Protein AF-I3S7K5-F1 (afdb_monomer)

Nearest PDB structures (foldseek):
  6paf-assembly1_A  TM=7.844E-01  e=4.849E-03  Homo sapiens
  5f6k-assembly2_E  TM=5.805E-01  e=3.259E+00  Homo sapiens
  7y5e-assembly1_EB  TM=1.625E-01  e=8.740E+00  Porphyridium purpureum

Radius of gyration: 19.72 Å; Cα contacts (8 Å, |Δi|>4): 102; chains: 1; bounding box: 36×33×60 Å

pLDDT: mean 75.26, std 18.55, range [39.19, 96.69]

Organism: Lotus japonicus (NCBI:txid34305)

Structure (mmCIF, N/CA/C/O backbone):
data_AF-I3S7K5-F1
#
_entry.id   AF-I3S7K5-F1
#
loop_
_atom_site.group_PDB
_atom_site.id
_atom_site.type_symbol
_atom_site.label_atom_id
_atom_site.label_alt_id
_atom_site.label_comp_id
_atom_site.label_asym_id
_atom_site.label_entity_id
_atom_site.label_seq_id
_atom_site.pdbx_PDB_ins_code
_atom_site.Cartn_x
_atom_site.Cartn_y
_atom_site.Cartn_z
_atom_site.occupancy
_atom_site.B_iso_or_equiv
_atom_site.auth_seq_id
_atom_site.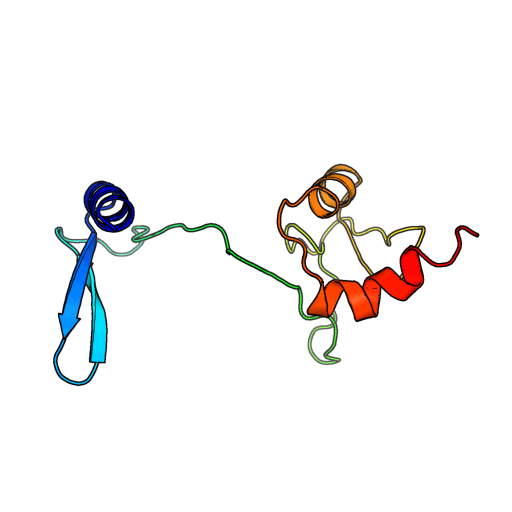auth_comp_id
_atom_site.auth_asym_id
_atom_site.auth_atom_id
_atom_site.pdbx_PDB_model_num
ATOM 1 N N . MET A 1 1 ? 20.079 -7.487 -6.320 1.00 55.12 1 MET A N 1
ATOM 2 C CA . MET A 1 1 ? 19.436 -6.536 -7.270 1.00 55.12 1 MET A CA 1
ATOM 3 C C . MET A 1 1 ? 18.735 -7.284 -8.395 1.00 55.12 1 MET A C 1
ATOM 5 O O . MET A 1 1 ? 17.751 -6.757 -8.907 1.00 55.12 1 MET A O 1
ATOM 9 N N . GLU A 1 2 ? 19.150 -8.522 -8.691 1.00 63.91 2 GLU A N 1
ATOM 10 C CA . GLU A 1 2 ? 18.360 -9.506 -9.443 1.00 63.91 2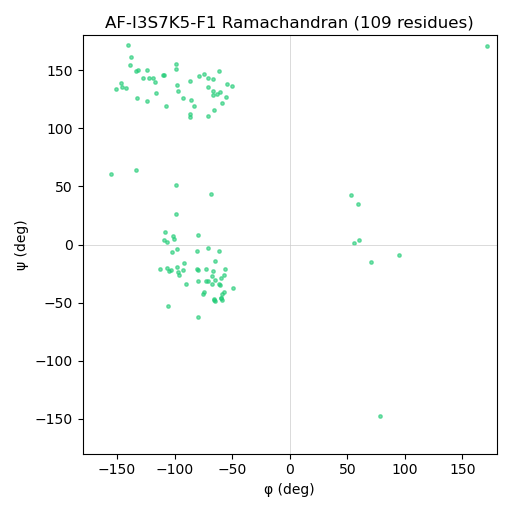 GLU A CA 1
ATOM 11 C C . GLU A 1 2 ? 16.925 -9.660 -8.914 1.00 63.91 2 GLU A C 1
ATOM 13 O O . GLU A 1 2 ? 15.992 -9.733 -9.707 1.00 63.91 2 GLU A O 1
ATOM 18 N N . ASP A 1 3 ? 16.727 -9.604 -7.593 1.00 76.94 3 ASP A N 1
ATOM 19 C CA . ASP A 1 3 ? 15.413 -9.830 -6.968 1.00 76.94 3 ASP A CA 1
ATOM 20 C C . ASP A 1 3 ? 14.343 -8.823 -7.422 1.00 76.94 3 ASP A C 1
ATOM 22 O O . ASP A 1 3 ? 13.174 -9.168 -7.572 1.00 76.94 3 ASP A O 1
ATOM 26 N N . LEU A 1 4 ? 14.740 -7.568 -7.675 1.00 77.56 4 LEU A N 1
ATOM 27 C CA . LEU A 1 4 ? 13.825 -6.525 -8.144 1.00 77.56 4 LEU A CA 1
ATOM 28 C C . LEU A 1 4 ? 13.453 -6.728 -9.612 1.00 77.56 4 LEU A C 1
ATOM 30 O O . LEU A 1 4 ? 12.303 -6.517 -9.981 1.00 77.56 4 LEU A O 1
ATOM 34 N N . HIS A 1 5 ? 14.423 -7.109 -10.444 1.00 81.19 5 HIS A N 1
ATOM 35 C CA . HIS A 1 5 ? 14.176 -7.358 -11.860 1.00 81.19 5 HIS A CA 1
ATOM 36 C C . HIS A 1 5 ? 13.258 -8.571 -12.030 1.00 81.19 5 HIS A C 1
ATOM 38 O O . HIS A 1 5 ? 12.232 -8.452 -12.692 1.00 81.19 5 HIS A O 1
ATOM 44 N N . SER A 1 6 ? 13.540 -9.669 -11.322 1.00 81.50 6 SER A N 1
ATOM 45 C CA . SER A 1 6 ? 12.702 -10.872 -11.342 1.00 81.50 6 SER A CA 1
ATOM 46 C C . SER A 1 6 ? 11.272 -10.591 -10.862 1.00 81.50 6 SER A C 1
ATOM 48 O O . SER A 1 6 ? 10.316 -10.965 -11.533 1.00 81.50 6 SER A O 1
ATOM 50 N N . ALA A 1 7 ? 11.098 -9.860 -9.754 1.00 82.62 7 ALA A N 1
ATOM 51 C CA . ALA A 1 7 ? 9.765 -9.545 -9.229 1.00 82.62 7 ALA A CA 1
ATOM 52 C C . ALA A 1 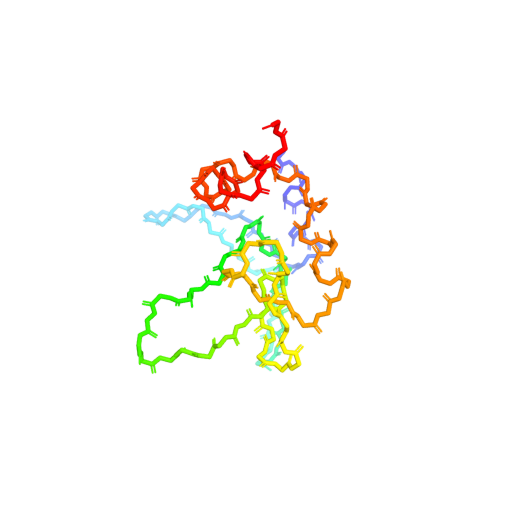7 ? 8.932 -8.620 -10.141 1.00 82.62 7 ALA A C 1
ATOM 54 O O . ALA A 1 7 ? 7.705 -8.565 -10.016 1.00 82.62 7 ALA A O 1
ATOM 55 N N . LEU A 1 8 ? 9.586 -7.842 -11.009 1.00 85.94 8 LEU A N 1
ATOM 56 C CA . LEU A 1 8 ? 8.927 -6.947 -11.962 1.00 85.94 8 LEU A CA 1
ATOM 57 C C . LEU A 1 8 ? 8.632 -7.644 -13.291 1.00 85.94 8 LEU A C 1
ATOM 59 O O . LEU A 1 8 ? 7.578 -7.383 -13.875 1.00 85.94 8 LEU A O 1
ATOM 63 N N . GLU A 1 9 ? 9.492 -8.566 -13.724 1.00 84.19 9 GLU A N 1
ATOM 64 C CA . GLU A 1 9 ? 9.250 -9.408 -14.900 1.00 84.19 9 GLU A CA 1
ATOM 65 C C . GLU A 1 9 ? 7.966 -10.229 -14.742 1.00 84.19 9 GLU A C 1
ATOM 67 O O . GLU A 1 9 ? 7.122 -10.210 -15.642 1.00 84.19 9 GLU A O 1
ATOM 72 N N . ASP A 1 10 ? 7.735 -10.801 -13.555 1.00 84.75 10 ASP A N 1
ATOM 73 C CA . ASP A 1 10 ? 6.483 -11.492 -13.196 1.00 84.75 10 ASP A CA 1
ATOM 74 C C . ASP A 1 10 ? 5.231 -10.608 -13.364 1.00 84.75 10 ASP A C 1
ATOM 76 O O . ASP A 1 10 ? 4.106 -11.098 -13.477 1.00 84.75 10 ASP A O 1
ATOM 80 N N . ARG A 1 11 ? 5.410 -9.283 -13.380 1.00 86.06 11 ARG A N 1
ATOM 81 C CA . ARG A 1 11 ? 4.344 -8.273 -13.479 1.00 86.06 11 ARG A CA 1
ATOM 82 C C . ARG A 1 11 ? 4.313 -7.575 -14.835 1.00 86.06 11 ARG A C 1
ATOM 84 O O . ARG A 1 11 ? 3.606 -6.582 -14.994 1.00 86.06 11 ARG A O 1
ATOM 91 N N . SER A 1 12 ? 5.064 -8.083 -15.812 1.00 91.56 12 SER A N 1
ATOM 92 C CA . SER A 1 12 ? 5.210 -7.472 -17.136 1.00 91.56 12 SER A CA 1
ATOM 93 C C . SER A 1 12 ? 5.780 -6.046 -17.095 1.00 91.56 12 SER A C 1
ATOM 95 O O . SER A 1 12 ? 5.392 -5.177 -17.885 1.00 91.56 12 SER A O 1
ATOM 97 N N . LEU A 1 13 ? 6.687 -5.793 -16.149 1.00 92.38 13 LEU A N 1
ATOM 98 C CA . LEU A 1 13 ? 7.370 -4.519 -15.964 1.00 92.38 13 LEU A CA 1
ATOM 99 C C . LEU A 1 13 ? 8.887 -4.704 -16.051 1.00 92.38 13 LEU A C 1
ATOM 101 O O . LEU A 1 13 ? 9.443 -5.680 -15.562 1.00 92.38 13 LEU A O 1
ATOM 105 N N . ALA A 1 14 ? 9.569 -3.726 -16.634 1.00 92.31 14 ALA A N 1
ATOM 106 C CA . ALA A 1 14 ? 11.018 -3.687 -16.757 1.00 92.31 14 ALA A CA 1
ATOM 107 C C . ALA A 1 14 ? 11.571 -2.367 -16.216 1.00 92.31 14 ALA A C 1
ATOM 109 O O . ALA A 1 14 ? 10.977 -1.302 -16.396 1.00 92.31 14 ALA A O 1
ATOM 110 N N . VAL A 1 15 ? 12.736 -2.420 -15.573 1.00 91.81 15 VAL A N 1
ATOM 111 C CA . VAL A 1 15 ? 13.461 -1.222 -15.130 1.00 91.81 15 VAL A CA 1
ATOM 112 C C . VAL A 1 15 ? 14.446 -0.814 -16.217 1.00 91.81 15 VAL A C 1
ATOM 114 O O . VAL A 1 15 ? 15.288 -1.611 -16.622 1.00 91.81 15 VAL A O 1
ATOM 117 N N . SER A 1 16 ? 14.383 0.439 -16.657 1.00 91.06 16 SER A N 1
ATOM 118 C CA . SER A 1 16 ? 15.361 1.020 -17.581 1.00 91.06 16 SER A CA 1
ATOM 119 C C . SER A 1 16 ? 15.734 2.439 -17.155 1.00 91.06 16 SER A C 1
ATOM 121 O O . SER A 1 16 ? 15.038 3.071 -16.361 1.00 91.06 16 SER A O 1
ATOM 123 N N . THR A 1 17 ? 16.859 2.948 -17.650 1.00 93.12 17 THR A N 1
ATOM 124 C CA . THR A 1 17 ? 17.323 4.308 -17.354 1.00 93.12 17 THR A CA 1
ATOM 125 C C . THR A 1 17 ? 17.132 5.183 -18.581 1.00 93.12 17 THR A C 1
ATOM 127 O O . THR A 1 17 ? 17.711 4.927 -19.633 1.00 93.12 17 THR A O 1
ATOM 130 N N . VAL A 1 18 ? 16.326 6.232 -18.442 1.00 94.19 18 VAL A N 1
ATOM 131 C CA . VAL A 1 18 ? 16.044 7.181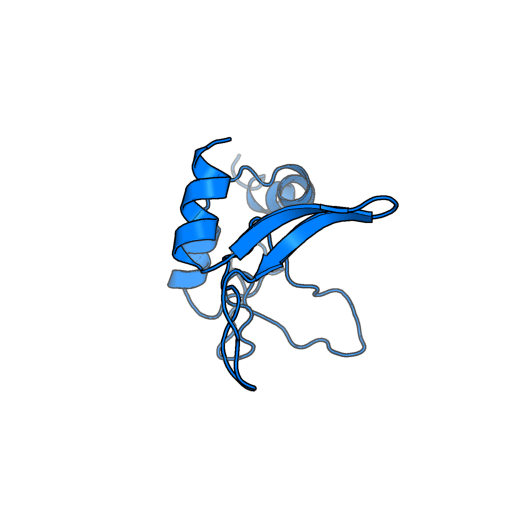 -19.520 1.00 94.19 18 VAL A CA 1
ATOM 132 C C . VAL A 1 18 ? 16.964 8.391 -19.367 1.00 94.19 18 VAL A C 1
ATOM 134 O O . VAL A 1 18 ? 17.036 8.957 -18.266 1.00 94.19 18 VAL A O 1
ATOM 137 N N . PRO A 1 19 ? 17.638 8.839 -20.441 1.00 94.06 19 PRO A N 1
ATOM 138 C CA . PRO A 1 19 ? 18.383 10.091 -20.418 1.00 94.06 19 PRO A CA 1
ATOM 139 C C . PRO A 1 19 ? 17.504 11.230 -19.881 1.00 94.06 19 PRO A C 1
ATOM 141 O O . PRO A 1 19 ? 16.334 11.331 -20.236 1.00 94.06 19 PRO A O 1
ATOM 144 N N . GLN A 1 20 ? 18.053 12.067 -18.997 1.00 92.38 20 GLN A N 1
ATOM 145 C CA . GLN A 1 20 ? 17.370 13.197 -18.335 1.00 92.38 20 GLN A CA 1
ATOM 146 C C . GLN A 1 20 ? 16.304 12.854 -17.271 1.00 92.38 20 GLN A C 1
ATOM 148 O O . GLN A 1 20 ? 15.962 13.736 -16.489 1.00 92.38 20 GLN A O 1
ATOM 153 N N . LYS A 1 21 ? 15.805 11.612 -17.182 1.00 91.88 21 LYS A N 1
ATOM 154 C CA . LYS A 1 21 ? 14.810 11.202 -16.159 1.00 91.88 21 LYS A CA 1
ATOM 155 C C . LYS A 1 21 ? 15.351 10.198 -15.137 1.00 91.88 21 LYS A C 1
ATOM 157 O O . LYS A 1 21 ? 14.807 10.085 -14.044 1.00 91.88 21 LYS A O 1
ATOM 162 N N . GLY A 1 22 ? 16.429 9.486 -15.469 1.00 93.81 22 GLY A N 1
ATOM 163 C CA . GLY A 1 22 ? 17.005 8.457 -14.607 1.00 93.81 22 GLY A CA 1
ATOM 164 C C . GLY A 1 22 ? 16.214 7.146 -14.660 1.00 93.81 22 GLY A C 1
ATOM 165 O O . GLY A 1 22 ? 15.679 6.774 -15.706 1.00 93.81 22 GLY A O 1
ATOM 166 N N . ARG A 1 23 ? 16.168 6.416 -13.537 1.00 92.31 23 ARG A N 1
ATOM 167 C CA . ARG A 1 23 ? 15.517 5.097 -13.446 1.00 92.31 23 ARG A CA 1
ATOM 168 C C . ARG A 1 23 ? 14.004 5.216 -13.617 1.00 92.31 23 ARG A C 1
ATOM 170 O O . ARG A 1 23 ? 13.363 5.999 -12.926 1.00 92.31 23 ARG A O 1
ATOM 177 N N . SER A 1 24 ? 13.454 4.420 -14.522 1.00 92.50 24 SER A N 1
ATOM 178 C CA . SER A 1 24 ? 12.049 4.425 -14.926 1.00 92.50 24 SER A CA 1
ATOM 179 C C . SER A 1 24 ? 11.537 2.992 -15.095 1.00 92.50 24 SER A C 1
ATOM 181 O O . SER A 1 24 ? 12.317 2.077 -15.364 1.00 92.50 24 SER A O 1
ATOM 183 N N . LEU A 1 25 ? 10.225 2.809 -14.941 1.00 92.44 25 LEU A N 1
ATOM 184 C CA . LEU A 1 25 ? 9.537 1.547 -15.216 1.00 92.44 25 LEU A CA 1
ATOM 185 C C . LEU A 1 25 ? 8.907 1.583 -16.609 1.00 92.44 25 LEU A C 1
ATOM 187 O O . LEU A 1 25 ? 8.304 2.585 -16.992 1.00 92.44 25 LEU A O 1
ATOM 191 N N . PHE A 1 26 ? 9.036 0.479 -17.333 1.00 93.12 26 PHE A N 1
ATOM 192 C CA . PHE A 1 26 ? 8.477 0.253 -18.660 1.00 93.12 26 PHE A CA 1
ATOM 193 C C . PHE A 1 26 ? 7.608 -0.995 -18.653 1.00 93.12 26 PHE A C 1
ATOM 195 O O . PHE A 1 26 ? 7.864 -1.922 -17.892 1.00 93.12 26 PHE A O 1
ATOM 202 N N . THR A 1 27 ? 6.595 -1.030 -19.507 1.00 93.94 27 THR A N 1
ATOM 203 C CA . THR A 1 27 ? 5.755 -2.211 -19.696 1.00 93.94 27 THR A CA 1
ATOM 204 C C . THR A 1 27 ? 6.392 -3.140 -20.729 1.00 93.94 27 THR A C 1
ATOM 206 O O . THR A 1 27 ? 6.954 -2.676 -21.720 1.00 93.94 27 THR A O 1
ATOM 209 N N . THR A 1 28 ? 6.326 -4.453 -20.505 1.00 92.94 28 THR A N 1
ATOM 210 C CA . THR A 1 28 ? 6.775 -5.472 -21.476 1.00 92.94 28 THR A CA 1
ATOM 211 C C . THR A 1 28 ? 5.624 -6.050 -22.303 1.00 92.94 28 THR A C 1
ATOM 213 O O . THR A 1 28 ? 5.855 -6.839 -23.215 1.00 92.94 28 THR A O 1
ATOM 216 N N . ARG A 1 29 ? 4.388 -5.635 -22.001 1.00 92.50 29 ARG A N 1
ATOM 217 C CA . ARG A 1 29 ? 3.161 -5.958 -22.734 1.00 92.50 29 ARG A CA 1
ATOM 218 C C . ARG A 1 29 ? 2.242 -4.743 -22.826 1.00 92.50 29 ARG A C 1
ATOM 220 O O . ARG A 1 29 ? 2.449 -3.748 -22.126 1.00 92.50 29 ARG A O 1
ATOM 227 N N . ASP A 1 30 ? 1.191 -4.880 -23.622 1.00 94.06 30 ASP A N 1
ATOM 228 C CA . ASP A 1 30 ? 0.106 -3.908 -23.694 1.00 94.06 30 ASP A CA 1
ATOM 229 C C . ASP A 1 30 ? -0.868 -4.060 -22.514 1.00 94.06 30 ASP A C 1
ATOM 231 O O . ASP A 1 30 ? -1.135 -5.172 -22.039 1.00 94.06 30 ASP A O 1
ATOM 235 N N . PHE A 1 31 ? -1.396 -2.921 -22.053 1.00 93.94 31 PHE A N 1
ATOM 236 C CA . PHE A 1 31 ? -2.424 -2.832 -21.018 1.00 93.94 31 PHE A CA 1
ATOM 237 C C . PHE A 1 31 ? -3.687 -2.167 -21.569 1.00 93.94 31 PHE A C 1
ATOM 239 O O . PHE A 1 31 ? -3.613 -1.206 -22.338 1.00 93.94 31 PHE A O 1
ATOM 246 N N . TYR A 1 32 ? -4.847 -2.642 -21.127 1.00 96.00 32 TYR A N 1
ATOM 247 C CA . TYR A 1 32 ? -6.153 -2.093 -21.479 1.00 96.00 32 TYR A CA 1
ATOM 248 C C . TYR A 1 32 ? -6.691 -1.154 -20.387 1.00 96.00 32 TYR A C 1
ATOM 250 O O . TYR A 1 32 ? -6.336 -1.283 -19.211 1.00 96.00 32 TYR A O 1
ATOM 258 N N . PRO A 1 33 ? -7.577 -0.200 -20.734 1.00 96.69 33 PRO A N 1
ATOM 259 C CA . PRO A 1 33 ? -8.184 0.692 -19.752 1.00 96.69 33 PRO A CA 1
ATOM 260 C C . PRO A 1 33 ? -8.880 -0.078 -18.621 1.00 96.69 33 PRO A C 1
ATOM 262 O O . PRO A 1 33 ? -9.733 -0.926 -18.867 1.00 96.69 33 PRO A O 1
ATOM 265 N N . GLY A 1 34 ? -8.524 0.249 -17.377 1.00 95.12 34 GLY A N 1
ATOM 266 C CA . GLY A 1 34 ? -9.046 -0.407 -16.174 1.00 95.12 34 GLY A CA 1
ATOM 267 C C . GLY A 1 34 ? -8.181 -1.551 -15.638 1.00 95.12 34 GLY A C 1
ATOM 268 O O . GLY A 1 34 ? -8.425 -2.000 -14.519 1.00 95.12 34 GLY A O 1
ATOM 269 N N . GLU A 1 35 ? -7.153 -1.995 -16.368 1.00 94.38 35 GLU A N 1
ATOM 270 C CA . GLU A 1 35 ? -6.207 -2.983 -15.846 1.00 94.38 35 GLU A CA 1
ATOM 271 C C . GLU A 1 35 ? -5.291 -2.396 -14.763 1.00 94.38 35 GLU A C 1
ATOM 273 O O . GLU A 1 35 ? -4.836 -1.251 -14.822 1.00 94.38 35 GLU A O 1
ATOM 278 N N . VAL A 1 36 ? -4.984 -3.224 -13.764 1.00 91.44 36 VAL A N 1
ATOM 279 C CA . VAL A 1 36 ? -4.058 -2.878 -12.686 1.00 91.44 36 VAL A CA 1
ATOM 280 C C . VAL A 1 36 ? -2.633 -3.200 -13.128 1.00 91.44 36 VAL A C 1
ATOM 282 O O . VAL A 1 36 ? -2.270 -4.364 -13.268 1.00 91.44 36 VAL A O 1
ATOM 285 N N . ILE A 1 37 ? -1.816 -2.162 -13.313 1.00 91.81 37 ILE A N 1
ATOM 286 C CA . ILE A 1 37 ? -0.413 -2.295 -13.742 1.00 91.81 37 ILE A CA 1
ATOM 287 C C . ILE A 1 37 ? 0.481 -2.778 -12.588 1.00 91.81 37 ILE A C 1
ATOM 289 O O . ILE A 1 37 ? 1.341 -3.634 -12.771 1.00 91.81 37 ILE A O 1
ATOM 293 N N . LEU A 1 38 ? 0.290 -2.236 -11.381 1.00 89.25 38 LEU A N 1
ATOM 294 C CA . LEU A 1 38 ? 1.076 -2.588 -10.200 1.00 89.25 38 LEU A CA 1
ATOM 295 C C . LEU A 1 38 ? 0.234 -2.416 -8.936 1.00 89.25 38 LEU A C 1
ATOM 297 O O . LEU A 1 38 ? -0.394 -1.379 -8.737 1.00 89.25 38 LEU A O 1
ATOM 301 N N . THR A 1 39 ? 0.275 -3.413 -8.054 1.00 89.19 39 THR A N 1
ATOM 302 C CA . THR A 1 39 ? -0.202 -3.293 -6.671 1.00 89.19 39 THR A CA 1
ATOM 303 C C . THR A 1 39 ? 0.980 -3.476 -5.737 1.00 89.19 39 THR A C 1
ATOM 305 O O . THR A 1 39 ? 1.758 -4.420 -5.884 1.00 89.19 39 THR A O 1
ATOM 308 N N . GLN A 1 40 ? 1.131 -2.562 -4.787 1.00 84.75 40 GLN A N 1
ATOM 309 C CA . GLN A 1 40 ? 2.214 -2.604 -3.819 1.00 84.75 40 GLN A CA 1
ATOM 310 C C . GLN A 1 40 ? 1.701 -2.150 -2.458 1.00 84.75 40 GLN A C 1
ATOM 312 O O . GLN A 1 40 ? 1.013 -1.135 -2.349 1.00 84.75 40 GLN A O 1
ATOM 317 N N . GLU A 1 41 ? 2.062 -2.895 -1.418 1.00 82.81 41 GLU A N 1
ATOM 318 C CA . GLU A 1 41 ? 1.830 -2.452 -0.051 1.00 82.81 41 GLU A CA 1
ATOM 319 C C . GLU A 1 41 ? 2.770 -1.286 0.283 1.00 82.81 41 GLU A C 1
ATOM 321 O O . GLU A 1 41 ? 3.960 -1.331 -0.056 1.00 82.81 41 GLU A O 1
ATOM 326 N N . PRO A 1 42 ? 2.267 -0.222 0.930 1.00 81.62 42 PRO A N 1
ATOM 327 C CA . PRO A 1 42 ? 3.104 0.905 1.293 1.00 81.62 42 PRO A CA 1
ATOM 328 C C . PRO A 1 42 ? 4.216 0.427 2.221 1.00 81.62 42 PRO A C 1
ATOM 330 O O . PRO A 1 42 ? 3.963 -0.231 3.227 1.00 81.62 42 PRO A O 1
ATOM 333 N N . TYR A 1 43 ? 5.449 0.820 1.909 1.00 79.31 43 TYR A N 1
ATOM 334 C CA . TYR A 1 43 ? 6.584 0.572 2.796 1.00 79.31 43 TYR A CA 1
ATOM 335 C C . TYR A 1 43 ? 6.340 1.191 4.180 1.00 79.31 43 TYR A C 1
ATOM 337 O O . TYR A 1 43 ? 6.598 0.588 5.217 1.00 79.31 43 TYR A O 1
ATOM 345 N N . VAL A 1 44 ? 5.780 2.402 4.175 1.00 81.38 44 VAL A N 1
ATOM 346 C CA . VAL A 1 44 ? 5.411 3.184 5.349 1.00 81.38 44 VAL A CA 1
ATOM 347 C C . VAL A 1 44 ? 4.167 4.002 5.019 1.00 81.38 44 VAL A C 1
ATOM 349 O O . VAL A 1 44 ? 4.086 4.599 3.947 1.00 81.38 44 VAL A O 1
ATOM 352 N N . SER A 1 45 ? 3.222 4.092 5.954 1.00 80.62 45 SER A N 1
ATOM 353 C CA . SER A 1 45 ? 2.047 4.951 5.812 1.00 80.62 45 SER A CA 1
ATOM 354 C C . SER A 1 45 ? 1.618 5.530 7.159 1.00 80.62 45 SER A C 1
ATOM 356 O O . SER A 1 45 ? 1.545 4.793 8.140 1.00 80.62 45 SER A O 1
ATOM 358 N N . VAL A 1 46 ? 1.299 6.826 7.200 1.00 80.62 46 VAL A N 1
ATOM 359 C CA . VAL A 1 46 ? 0.772 7.514 8.389 1.00 80.62 46 VAL A CA 1
ATOM 360 C C . VAL A 1 46 ? -0.438 8.348 7.961 1.00 80.62 46 VAL A C 1
ATOM 362 O O . VAL A 1 46 ? -0.307 9.139 7.023 1.00 80.62 46 VAL A O 1
ATOM 365 N N . PRO A 1 47 ? -1.615 8.199 8.594 1.00 78.12 47 PRO A N 1
ATOM 366 C CA . PRO A 1 47 ? -2.760 9.027 8.252 1.00 78.12 47 PRO A CA 1
ATOM 367 C C . PRO A 1 47 ? -2.516 10.490 8.628 1.00 78.12 47 PRO A C 1
ATOM 369 O O . PRO A 1 47 ? -1.910 10.807 9.654 1.00 78.12 47 PRO A O 1
ATOM 372 N N . ASN A 1 48 ? -3.002 11.392 7.774 1.00 75.62 48 ASN A N 1
ATOM 373 C CA . ASN A 1 48 ? -2.978 12.814 8.063 1.00 75.62 48 ASN A CA 1
ATOM 374 C C . ASN A 1 48 ? -4.227 13.217 8.864 1.00 75.62 48 ASN A C 1
ATOM 376 O O . ASN A 1 48 ? -5.340 13.242 8.334 1.00 75.62 48 ASN A O 1
ATOM 380 N N . ASN A 1 49 ? -4.015 13.554 10.136 1.00 66.12 49 ASN A N 1
ATOM 381 C CA . ASN A 1 49 ? -5.071 13.844 11.110 1.00 66.12 49 ASN A CA 1
ATOM 382 C C . ASN A 1 49 ? -5.174 15.350 11.415 1.00 66.12 49 ASN A C 1
ATOM 384 O O . ASN A 1 49 ? -5.928 15.735 12.306 1.00 66.12 49 ASN A O 1
ATOM 388 N N . A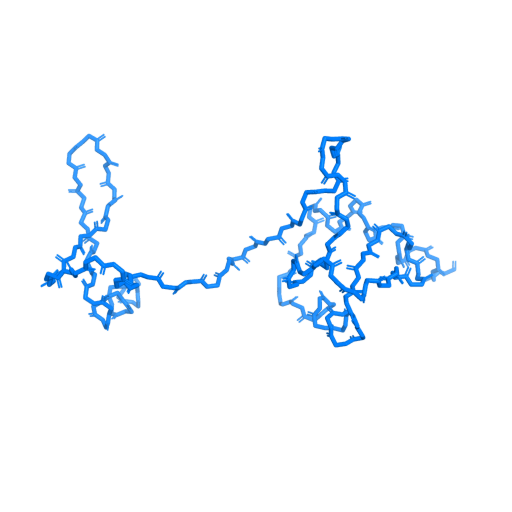SN A 1 50 ? -4.365 16.191 10.757 1.00 58.75 50 ASN A N 1
ATOM 389 C CA . ASN A 1 50 ? -4.008 17.525 11.255 1.00 58.75 50 ASN A CA 1
ATOM 390 C C . ASN A 1 50 ? -4.776 18.704 10.631 1.00 58.75 50 ASN A C 1
ATOM 392 O O . ASN A 1 50 ? -4.447 19.847 10.929 1.00 58.75 50 ASN A O 1
ATOM 396 N N . SER A 1 51 ? -5.773 18.472 9.773 1.00 50.03 51 SER A N 1
ATOM 397 C CA . SER A 1 51 ? -6.362 19.544 8.958 1.00 50.03 51 SER A CA 1
ATOM 398 C C . SER A 1 51 ? -7.878 19.674 9.138 1.00 50.03 51 SER A C 1
ATOM 400 O O . SER A 1 51 ? -8.644 18.746 8.878 1.00 50.03 51 SER A O 1
ATOM 402 N N . SER A 1 52 ? -8.305 20.877 9.524 1.00 50.91 52 SER A N 1
ATOM 403 C CA . SER A 1 52 ? -9.685 21.337 9.758 1.00 50.91 52 SER A CA 1
ATOM 404 C C . SER A 1 52 ? -10.617 21.286 8.537 1.00 50.91 52 SER A C 1
ATOM 406 O O . SER A 1 52 ? -11.811 21.528 8.678 1.00 50.91 52 SER A O 1
ATOM 408 N N . VAL A 1 53 ? -10.106 20.942 7.351 1.00 52.81 53 VAL A N 1
ATOM 409 C CA . VAL A 1 53 ? -10.867 20.940 6.087 1.00 52.81 53 VAL A CA 1
ATOM 410 C C . VAL A 1 53 ? -11.488 19.566 5.779 1.00 52.81 53 VAL A C 1
ATOM 412 O O . VAL A 1 53 ? -12.477 19.477 5.061 1.00 52.81 53 VAL A O 1
ATOM 415 N N . SER A 1 54 ? -10.961 18.478 6.354 1.00 49.62 54 SER A N 1
ATOM 416 C CA . SER A 1 54 ? -11.551 17.132 6.240 1.00 49.62 54 SER A CA 1
ATOM 417 C C . SER A 1 54 ? -11.148 16.243 7.421 1.00 49.62 54 SER A C 1
ATOM 419 O O . SER A 1 54 ? -10.520 15.197 7.263 1.00 49.62 54 SER A O 1
ATOM 421 N N . ALA A 1 55 ? -11.526 16.661 8.632 1.00 57.78 55 ALA A N 1
ATOM 422 C CA . ALA A 1 55 ? -11.274 15.954 9.892 1.00 57.78 55 ALA A CA 1
ATOM 423 C C . ALA A 1 55 ? -12.07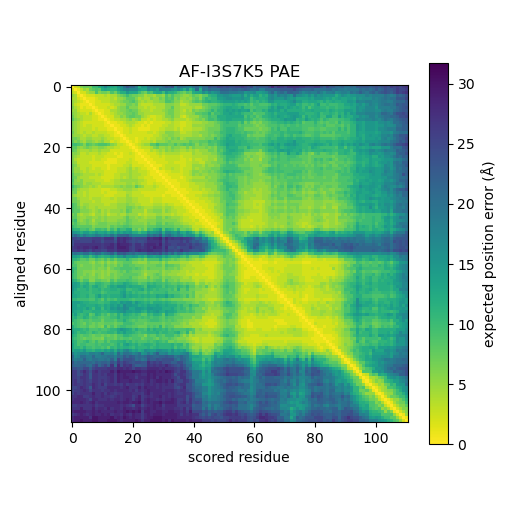3 14.635 10.031 1.00 57.78 55 ALA A C 1
ATOM 425 O O . ALA A 1 55 ? -12.637 14.327 11.083 1.00 57.78 55 ALA A O 1
ATOM 426 N N . GLN A 1 56 ? -12.144 13.835 8.968 1.00 67.75 56 GLN A N 1
ATOM 427 C CA . GLN A 1 56 ? -12.597 12.461 9.062 1.00 67.75 56 GLN A CA 1
ATOM 428 C C . GLN A 1 56 ? -11.508 11.668 9.771 1.00 67.75 56 GLN A C 1
ATOM 430 O O . GLN A 1 56 ? -10.408 11.464 9.258 1.00 67.75 56 GLN A O 1
ATOM 435 N N . LYS A 1 57 ? -11.833 11.247 10.991 1.00 78.88 57 LYS A N 1
ATOM 436 C CA . LYS A 1 57 ? -11.048 10.270 11.740 1.00 78.88 57 LYS A CA 1
ATOM 437 C C . LYS A 1 57 ? -10.899 9.027 10.860 1.00 78.88 57 LYS A C 1
ATOM 439 O O . LYS A 1 57 ? -11.857 8.631 10.195 1.00 78.88 57 LYS A O 1
ATOM 444 N N . ARG A 1 58 ? -9.704 8.440 10.838 1.00 86.94 58 ARG A N 1
ATOM 445 C CA . ARG A 1 58 ? -9.390 7.228 10.074 1.00 86.94 58 ARG A CA 1
ATOM 446 C C . ARG A 1 58 ? -8.660 6.236 10.957 1.00 86.94 58 ARG A C 1
ATOM 448 O O . ARG A 1 58 ? -7.940 6.636 11.870 1.00 86.94 58 ARG A O 1
ATOM 455 N N . CYS A 1 59 ? -8.834 4.955 10.666 1.00 86.50 59 CYS A N 1
ATOM 456 C CA . CYS A 1 59 ? -8.040 3.906 11.279 1.00 86.50 59 CYS A CA 1
ATOM 457 C C . CYS A 1 59 ? -6.567 4.082 10.893 1.00 86.50 59 CYS A C 1
ATOM 459 O O . CYS A 1 59 ? -6.250 4.174 9.707 1.00 86.50 59 CYS A O 1
ATOM 461 N N . ASP A 1 60 ? -5.675 4.062 11.882 1.00 83.81 60 ASP A N 1
ATOM 462 C CA . ASP A 1 60 ? -4.229 4.262 11.689 1.00 83.81 60 ASP A CA 1
ATOM 463 C C . ASP A 1 60 ? -3.568 3.141 10.863 1.00 83.81 60 ASP A C 1
ATOM 465 O O . ASP A 1 60 ? -2.450 3.298 10.385 1.00 83.81 60 ASP A O 1
ATOM 469 N N . ARG A 1 61 ? -4.271 2.013 10.670 1.00 84.00 61 ARG A N 1
ATOM 470 C CA . ARG A 1 61 ? -3.786 0.842 9.925 1.00 84.00 61 ARG A CA 1
ATOM 471 C C . ARG A 1 61 ? -4.417 0.680 8.544 1.00 84.00 61 ARG A C 1
ATOM 473 O O . ARG A 1 61 ? -3.698 0.497 7.572 1.00 84.00 61 ARG A O 1
ATOM 480 N N . CYS A 1 62 ? -5.747 0.676 8.463 1.00 86.62 62 CYS A N 1
ATOM 481 C CA . CYS A 1 62 ? -6.479 0.353 7.229 1.00 86.62 62 CYS A CA 1
ATOM 482 C C . CYS A 1 62 ? -7.167 1.562 6.584 1.00 86.62 62 CYS A C 1
ATOM 484 O O . CYS A 1 62 ? -7.903 1.395 5.618 1.00 86.62 62 CYS A O 1
ATOM 486 N N . PHE A 1 63 ? -6.974 2.768 7.128 1.00 87.94 63 PHE A N 1
ATOM 487 C CA . PHE A 1 63 ? -7.520 4.027 6.609 1.00 87.94 63 PHE A CA 1
ATOM 488 C C . PHE A 1 63 ? -9.055 4.123 6.530 1.00 87.94 63 PHE A C 1
ATOM 490 O O . PHE A 1 63 ? -9.568 5.158 6.104 1.00 87.94 63 PHE A O 1
ATOM 497 N N . THR A 1 64 ? -9.801 3.113 6.998 1.00 89.06 64 THR A N 1
ATOM 498 C CA . THR A 1 64 ? -11.269 3.169 7.062 1.00 89.06 64 THR A CA 1
ATOM 499 C C . THR A 1 64 ? -11.752 4.293 7.976 1.00 89.06 64 THR A C 1
ATOM 501 O O . THR A 1 64 ? -11.093 4.639 8.959 1.00 89.06 64 THR A O 1
ATOM 504 N N . THR A 1 65 ? -12.918 4.845 7.667 1.00 88.31 65 THR A N 1
ATOM 505 C CA . THR A 1 65 ? -13.576 5.926 8.414 1.00 88.31 65 THR A CA 1
ATOM 506 C C . THR A 1 65 ? -14.715 5.427 9.308 1.00 88.31 65 THR A C 1
ATOM 508 O O . THR A 1 65 ? -15.273 6.198 10.086 1.00 88.31 65 THR A O 1
ATOM 511 N N . THR A 1 66 ? -15.067 4.142 9.228 1.00 87.50 66 THR A N 1
ATOM 512 C CA . THR A 1 66 ? -16.213 3.547 9.932 1.00 87.50 66 THR A CA 1
ATOM 513 C C . THR A 1 66 ? -15.800 2.822 11.213 1.00 87.50 66 THR A C 1
ATOM 515 O O . THR A 1 66 ? -14.713 2.247 11.273 1.00 87.50 66 THR A O 1
ATOM 518 N N . ASN A 1 67 ? -16.700 2.773 12.205 1.00 87.62 67 ASN A N 1
ATOM 519 C CA . ASN A 1 67 ? -16.543 2.010 13.457 1.00 87.62 67 ASN A CA 1
ATOM 520 C C . ASN A 1 67 ? -15.246 2.313 14.221 1.00 87.62 67 ASN A C 1
ATOM 522 O O . ASN A 1 67 ? -14.566 1.416 14.710 1.00 87.62 67 ASN A O 1
ATOM 526 N N . LEU A 1 68 ? -14.886 3.593 14.309 1.00 88.50 68 LEU A N 1
ATOM 527 C CA . LEU A 1 68 ? -13.626 4.015 14.907 1.00 88.50 68 LEU A CA 1
ATOM 528 C C . LEU A 1 68 ? -13.722 4.170 16.424 1.00 88.50 68 LEU A C 1
ATOM 530 O O . LEU A 1 68 ? -14.495 4.981 16.934 1.00 88.50 68 LEU A O 1
ATOM 534 N N . SER A 1 69 ? -12.851 3.463 17.132 1.00 87.25 69 SER A N 1
ATOM 535 C CA . SER A 1 69 ? -12.601 3.611 18.559 1.00 87.25 69 SER A CA 1
ATOM 536 C C . SER A 1 69 ? -11.230 4.240 18.798 1.00 87.25 69 SER A C 1
ATOM 538 O O . SER A 1 69 ? -10.274 4.036 18.045 1.00 87.25 69 SER A O 1
ATOM 540 N N . LYS A 1 70 ? -11.126 5.055 19.850 1.00 86.00 70 LYS A N 1
ATOM 541 C CA . LYS A 1 70 ? -9.835 5.588 20.289 1.00 86.00 70 LYS A CA 1
ATOM 542 C C . LYS A 1 70 ? -9.036 4.507 20.997 1.00 86.00 70 LYS A C 1
ATOM 544 O O . LYS A 1 70 ? -9.590 3.704 21.745 1.0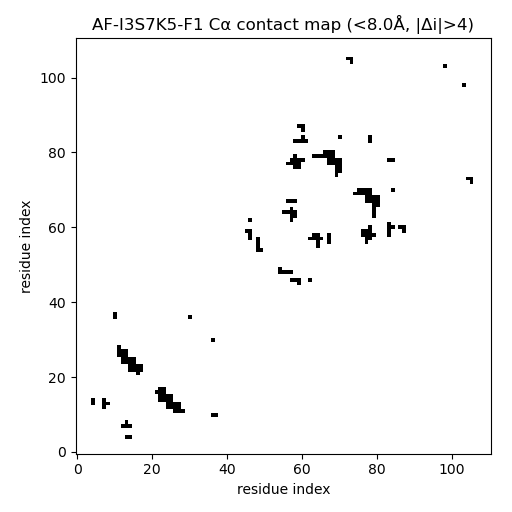0 86.00 70 LYS A O 1
ATOM 549 N N . CYS A 1 71 ? -7.719 4.567 20.849 1.00 83.00 71 CYS A N 1
ATOM 550 C CA . CYS A 1 71 ? -6.823 3.831 21.727 1.00 83.00 71 CYS A CA 1
ATOM 551 C C . CYS A 1 71 ? -7.043 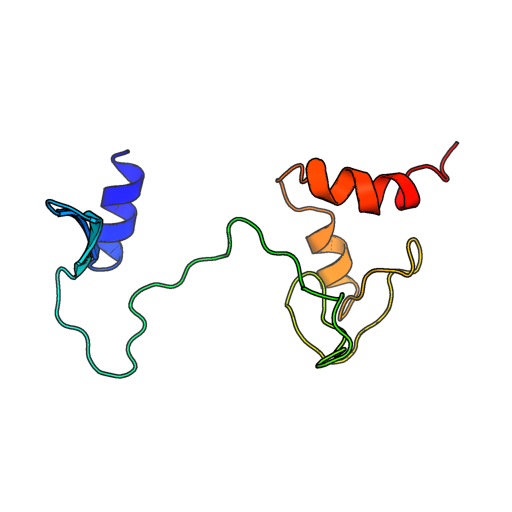4.272 23.179 1.00 83.00 71 CYS A C 1
ATOM 553 O O . CYS A 1 71 ? -6.855 5.448 23.501 1.00 83.00 71 CYS A O 1
ATOM 555 N N . SER A 1 72 ? -7.391 3.327 24.053 1.00 80.94 72 SER A N 1
ATOM 556 C CA . SER A 1 72 ? -7.651 3.593 25.470 1.00 80.94 72 SER A CA 1
ATOM 557 C C . SER A 1 72 ? -6.448 4.194 26.203 1.00 80.94 72 SER A C 1
ATOM 559 O O . SER A 1 72 ? -6.644 4.973 27.130 1.00 80.94 72 SER A O 1
ATOM 561 N N . ARG A 1 73 ? -5.222 3.884 25.756 1.00 78.69 73 ARG A N 1
ATOM 562 C CA . ARG A 1 73 ? -3.966 4.337 26.372 1.00 78.69 73 ARG A CA 1
ATOM 563 C C . ARG A 1 73 ? -3.602 5.772 25.994 1.00 78.69 73 ARG A C 1
ATOM 565 O O . ARG A 1 73 ? -3.549 6.638 26.852 1.00 78.69 73 ARG A O 1
ATOM 572 N N . CYS A 1 74 ? -3.368 6.037 24.709 1.00 76.00 74 CYS A N 1
ATOM 573 C CA . CYS A 1 74 ? -2.874 7.344 24.262 1.00 76.00 74 CYS A CA 1
ATOM 574 C C . CYS A 1 74 ? -3.974 8.339 23.873 1.00 76.00 74 CYS A C 1
ATOM 576 O O . CYS A 1 74 ? -3.666 9.508 23.692 1.00 76.00 74 CYS A O 1
ATOM 578 N N . GLN A 1 75 ? -5.220 7.897 23.642 1.00 79.25 75 GLN A N 1
ATOM 579 C CA . GLN A 1 75 ? -6.386 8.726 23.257 1.00 79.25 75 GLN A CA 1
ATOM 580 C C . GLN A 1 75 ? -6.245 9.605 21.989 1.00 79.25 75 GLN A C 1
ATOM 582 O O . GLN A 1 75 ? -7.196 10.290 21.597 1.00 79.25 75 GLN A O 1
ATOM 587 N N . THR A 1 76 ? -5.096 9.548 21.313 1.00 74.69 76 THR A N 1
ATOM 588 C CA . THR A 1 76 ? -4.753 10.333 20.113 1.00 74.69 76 THR A CA 1
ATOM 589 C C . THR A 1 76 ? -4.978 9.569 18.806 1.00 74.69 76 THR A C 1
ATOM 591 O O . THR A 1 76 ? -5.170 10.174 17.754 1.00 74.69 76 THR A O 1
ATOM 594 N N . VAL A 1 77 ? -4.967 8.235 18.860 1.00 80.25 77 VAL A N 1
ATOM 595 C CA . VAL A 1 77 ? -5.002 7.350 17.686 1.00 80.25 77 VAL A CA 1
ATOM 596 C C . VAL A 1 77 ? -6.342 6.626 17.608 1.00 80.25 77 VAL A C 1
ATOM 598 O O . VAL A 1 77 ? -6.923 6.298 18.646 1.00 80.25 77 VAL A O 1
ATOM 601 N N . TRP A 1 78 ? -6.819 6.374 16.389 1.00 86.44 78 TRP A N 1
ATOM 602 C CA . TRP A 1 78 ? -8.100 5.728 16.113 1.00 86.44 78 TRP A CA 1
ATOM 603 C C . TRP A 1 78 ? -7.891 4.400 15.387 1.00 86.44 78 TRP A C 1
ATOM 605 O O . TRP A 1 78 ? -7.066 4.305 14.478 1.00 86.44 78 TRP A O 1
ATOM 615 N N . TYR A 1 79 ? -8.676 3.393 15.752 1.00 88.38 79 TYR A N 1
ATOM 616 C CA . TYR A 1 79 ? -8.685 2.078 15.118 1.00 88.38 79 TYR A CA 1
ATOM 617 C C . TYR A 1 79 ? -10.122 1.641 14.860 1.00 88.38 79 TYR A C 1
ATOM 619 O O . TYR A 1 79 ? -11.015 1.982 15.623 1.00 88.38 79 TYR A O 1
ATOM 627 N N . CYS A 1 80 ? -10.361 0.861 13.809 1.00 90.56 80 CYS A N 1
ATOM 628 C CA . CYS A 1 80 ? -11.694 0.304 13.551 1.00 90.56 80 CYS A CA 1
ATOM 629 C C . CYS A 1 80 ? -12.019 -0.943 14.394 1.00 90.56 80 CYS A C 1
ATOM 631 O O . CYS A 1 80 ? -13.117 -1.482 14.317 1.00 90.56 80 CYS A O 1
ATOM 633 N N . GLY A 1 81 ? -11.050 -1.447 15.162 1.00 88.38 81 GLY A N 1
ATOM 634 C CA . GLY A 1 81 ? -11.194 -2.646 15.980 1.00 88.38 81 GLY A CA 1
ATOM 635 C C . GLY A 1 81 ? -9.867 -3.104 16.581 1.00 88.38 81 GLY A C 1
ATOM 636 O O . GLY A 1 81 ? -8.793 -2.621 16.207 1.00 88.38 81 GLY A O 1
ATOM 637 N N . THR A 1 82 ? -9.944 -4.072 17.494 1.00 85.38 82 THR A N 1
ATOM 638 C CA . THR A 1 82 ? -8.787 -4.620 18.223 1.00 85.38 82 THR A CA 1
ATOM 639 C C . THR A 1 82 ? -7.766 -5.275 17.294 1.00 85.38 82 THR A C 1
ATOM 641 O O . THR A 1 82 ? -6.570 -5.133 17.521 1.00 85.38 82 THR A O 1
ATOM 644 N N . ALA A 1 83 ? -8.205 -5.901 16.197 1.00 87.06 83 ALA A N 1
ATOM 645 C CA . ALA A 1 83 ? -7.308 -6.486 15.199 1.00 87.06 83 ALA A CA 1
ATOM 646 C C . ALA A 1 83 ? -6.361 -5.441 14.578 1.00 87.06 83 ALA A C 1
ATOM 648 O O . ALA A 1 83 ? -5.150 -5.646 14.534 1.00 87.06 83 ALA A O 1
ATOM 649 N N . CYS A 1 84 ? -6.889 -4.282 14.161 1.00 86.25 84 CYS A N 1
ATOM 650 C CA . CYS A 1 84 ? -6.068 -3.196 13.614 1.00 86.25 84 CYS A CA 1
ATOM 651 C C . CYS A 1 84 ? -5.149 -2.576 14.671 1.00 86.25 84 CYS A C 1
ATOM 653 O O . CYS A 1 84 ? -4.024 -2.199 14.350 1.00 86.25 84 CYS A O 1
ATOM 655 N N . GLN A 1 85 ? -5.602 -2.509 15.923 1.00 82.44 85 GLN A N 1
ATOM 656 C CA . GLN A 1 85 ? -4.788 -2.030 17.036 1.00 82.44 85 GLN A CA 1
ATOM 657 C C . GLN A 1 85 ? -3.598 -2.967 17.305 1.00 82.44 85 GLN A C 1
ATOM 659 O O . GLN A 1 85 ? -2.461 -2.502 17.361 1.00 82.44 85 GLN A O 1
ATOM 664 N N . VAL A 1 86 ? -3.825 -4.282 17.387 1.00 82.62 86 VAL A N 1
ATOM 665 C CA . VAL A 1 86 ? -2.769 -5.281 17.624 1.00 82.62 86 VAL A CA 1
ATOM 666 C C . VAL A 1 86 ? -1.789 -5.339 16.451 1.00 82.62 86 VAL A C 1
ATOM 668 O O . VAL A 1 86 ? -0.583 -5.232 16.661 1.00 82.62 86 VAL A O 1
ATOM 671 N N . LEU A 1 87 ? -2.277 -5.404 15.210 1.00 77.69 87 LEU A N 1
ATOM 672 C CA . LEU A 1 87 ? -1.412 -5.464 14.024 1.00 77.69 87 LEU A CA 1
ATOM 673 C C . LEU A 1 87 ? -0.583 -4.190 13.823 1.00 77.69 87 LEU A C 1
ATOM 675 O O . LEU A 1 87 ? 0.531 -4.251 13.305 1.00 77.69 87 LEU A O 1
ATOM 679 N N . SER A 1 88 ? -1.099 -3.030 14.244 1.00 66.81 88 SER A N 1
ATOM 680 C CA . SER A 1 88 ? -0.316 -1.788 14.231 1.00 66.81 88 SER A CA 1
ATOM 681 C C . SER A 1 88 ? 0.846 -1.817 15.228 1.00 66.81 88 SER A C 1
ATOM 683 O O . SER A 1 88 ? 1.870 -1.184 14.993 1.00 66.81 88 SER A O 1
ATOM 685 N N . SER A 1 89 ? 0.719 -2.588 16.313 1.00 57.78 89 SER A N 1
ATOM 686 C CA . SER A 1 89 ? 1.767 -2.724 17.327 1.00 57.78 89 SER A CA 1
ATOM 687 C C . SER A 1 89 ? 2.875 -3.712 16.940 1.00 57.78 89 SER A C 1
ATOM 689 O O . SER A 1 89 ? 3.986 -3.581 17.447 1.00 57.78 89 SER A O 1
ATOM 691 N N . SER A 1 90 ? 2.605 -4.641 16.013 1.00 52.16 90 SER A N 1
ATOM 692 C CA . SER A 1 90 ? 3.502 -5.741 15.628 1.00 52.16 90 SER A CA 1
ATOM 693 C C . SER A 1 90 ? 4.273 -5.525 14.317 1.00 52.16 90 SER A C 1
ATOM 695 O O . SER A 1 90 ? 4.903 -6.461 13.827 1.00 52.16 90 SER A O 1
ATOM 697 N N . SER A 1 91 ? 4.214 -4.340 13.696 1.00 50.69 91 SER A N 1
ATOM 698 C CA . SER A 1 91 ? 4.943 -4.096 12.444 1.00 50.69 91 SER A CA 1
ATOM 699 C C . SER A 1 91 ? 6.468 -4.130 12.668 1.00 50.69 91 SER A C 1
ATOM 701 O O . SER A 1 91 ? 6.938 -3.432 13.568 1.00 50.69 91 SER A O 1
ATOM 703 N N . PRO A 1 92 ? 7.248 -4.854 11.836 1.00 43.38 92 PRO A N 1
ATOM 704 C CA . PRO A 1 92 ? 8.688 -5.081 12.028 1.00 43.38 92 PRO A CA 1
ATOM 705 C C . PRO A 1 92 ? 9.576 -3.847 11.796 1.00 43.38 92 PRO A C 1
ATOM 707 O O . PRO A 1 92 ? 10.784 -3.916 12.005 1.00 43.38 92 PRO A O 1
ATOM 710 N N . PHE A 1 93 ? 9.005 -2.709 11.391 1.00 41.91 93 PHE A N 1
ATOM 711 C CA . PHE A 1 93 ? 9.737 -1.451 11.320 1.00 41.91 93 PHE A CA 1
ATOM 712 C C . PHE A 1 93 ? 9.785 -0.777 12.695 1.00 41.91 93 PHE A C 1
ATOM 714 O O . PHE A 1 93 ? 8.732 -0.388 13.219 1.00 41.91 93 PHE A O 1
ATOM 721 N N . PRO A 1 94 ? 10.983 -0.549 13.269 1.00 41.91 94 PRO A N 1
ATOM 722 C CA . PRO A 1 94 ? 11.118 0.471 14.284 1.00 41.91 94 PRO A CA 1
ATOM 723 C C . PRO A 1 94 ? 10.847 1.771 13.530 1.00 41.91 94 PRO A C 1
ATOM 725 O O . PRO A 1 94 ? 11.514 2.088 12.554 1.00 41.91 94 PRO A O 1
ATOM 728 N N . PHE A 1 95 ? 9.776 2.458 13.892 1.00 42.06 95 PHE A N 1
ATOM 729 C CA . PHE A 1 95 ? 9.333 3.707 13.283 1.00 42.06 95 PHE A CA 1
ATOM 730 C C . PHE A 1 95 ? 9.805 4.865 14.170 1.00 42.06 95 PHE A C 1
ATOM 732 O O . PHE A 1 95 ? 8.984 5.660 14.625 1.00 42.06 95 PHE A O 1
ATOM 739 N N . PRO A 1 96 ? 11.094 4.952 14.550 1.00 40.81 96 PRO A N 1
ATOM 740 C CA . PRO A 1 96 ? 11.481 5.593 15.789 1.00 40.81 96 PRO A CA 1
ATOM 741 C C . PRO A 1 96 ? 11.333 7.106 15.674 1.00 40.81 96 PRO A C 1
ATOM 743 O O . PRO A 1 96 ? 11.167 7.745 16.691 1.00 40.81 96 PRO A O 1
ATOM 746 N N . LEU A 1 97 ? 11.314 7.705 14.478 1.00 41.03 97 LEU A N 1
ATOM 747 C CA . LEU A 1 97 ? 11.284 9.163 14.363 1.00 41.03 97 LEU A CA 1
ATOM 748 C C . LEU A 1 97 ? 9.884 9.768 14.569 1.00 41.03 97 LEU A C 1
ATOM 750 O O . LEU A 1 97 ? 9.773 10.855 15.124 1.00 41.03 97 LEU A O 1
ATOM 754 N N . PHE A 1 98 ? 8.810 9.052 14.209 1.00 42.41 98 PHE A N 1
ATOM 755 C CA . PHE A 1 98 ? 7.429 9.484 14.493 1.00 42.41 98 PHE A CA 1
ATOM 756 C C . PHE A 1 98 ? 6.771 8.696 15.637 1.00 42.41 98 PHE A C 1
ATOM 758 O O . PHE A 1 98 ? 5.882 9.234 16.303 1.00 42.41 98 PHE A O 1
ATOM 765 N N . ARG A 1 99 ? 7.250 7.476 15.940 1.00 44.66 99 ARG A N 1
ATOM 766 C CA . ARG A 1 99 ? 6.951 6.799 17.208 1.00 44.66 99 ARG A CA 1
ATOM 767 C C . ARG A 1 99 ? 7.660 7.461 18.390 1.00 44.66 99 ARG A C 1
ATOM 769 O O . ARG A 1 99 ? 7.028 7.501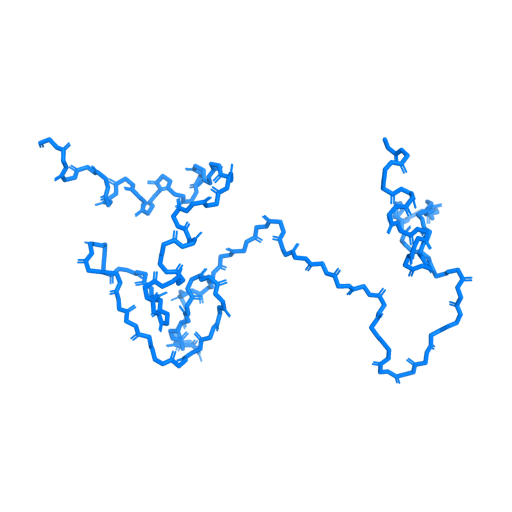 19.428 1.00 44.66 99 ARG A O 1
ATOM 776 N N . LEU A 1 100 ? 8.851 8.076 18.297 1.00 43.81 100 LEU A N 1
ATOM 777 C CA . LEU A 1 100 ? 9.393 8.788 19.474 1.00 43.81 100 LEU A CA 1
ATOM 778 C C . LEU A 1 100 ? 8.443 9.899 19.927 1.00 43.81 100 LEU A C 1
ATOM 780 O O . LEU A 1 100 ? 8.132 9.988 21.100 1.00 43.81 100 LEU A O 1
ATOM 784 N N . ILE A 1 101 ? 7.912 10.718 19.020 1.00 49.62 101 ILE A N 1
ATOM 785 C CA . ILE A 1 101 ? 7.084 11.856 19.450 1.00 49.62 101 ILE A CA 1
ATOM 786 C C . ILE A 1 101 ? 5.703 11.393 19.963 1.00 49.62 101 ILE A C 1
ATOM 788 O O . ILE A 1 101 ? 5.150 12.016 20.867 1.00 49.62 101 ILE A O 1
ATOM 792 N N . ARG A 1 102 ? 5.142 10.286 19.439 1.00 46.97 102 ARG A N 1
ATOM 793 C CA . ARG A 1 102 ? 3.777 9.820 19.784 1.00 46.97 102 ARG A CA 1
ATOM 794 C C . ARG A 1 102 ? 3.719 8.624 20.752 1.00 46.97 102 ARG A C 1
ATOM 796 O O . ARG A 1 102 ? 2.702 8.456 21.420 1.00 46.97 102 ARG A O 1
ATOM 803 N N . GLU A 1 103 ? 4.779 7.821 20.859 1.00 42.81 103 GLU A N 1
ATOM 804 C CA . GLU A 1 103 ? 4.930 6.703 21.809 1.00 42.81 103 GLU A CA 1
ATOM 805 C C . GLU A 1 103 ? 5.689 7.064 23.079 1.00 42.81 103 GLU A C 1
ATOM 807 O O . GLU A 1 103 ? 5.383 6.452 24.094 1.00 42.81 103 GLU A O 1
ATOM 812 N N . VAL A 1 104 ? 6.586 8.062 23.095 1.00 46.75 104 VAL A N 1
ATOM 813 C CA . VAL A 1 104 ? 7.206 8.516 24.362 1.00 46.75 104 VAL A CA 1
ATOM 814 C C . VAL A 1 104 ? 6.125 8.956 25.361 1.00 46.75 104 VAL A C 1
ATOM 816 O O . VAL A 1 104 ? 6.296 8.770 26.552 1.00 46.75 104 VAL A O 1
ATOM 819 N N . LEU A 1 105 ? 4.946 9.402 24.912 1.00 45.62 105 LEU A N 1
ATOM 820 C CA . LEU A 1 105 ? 3.779 9.630 25.784 1.00 45.62 105 LEU A CA 1
ATOM 821 C C . LEU A 1 105 ? 2.983 8.361 26.158 1.00 45.62 105 LEU A C 1
ATOM 823 O O . LEU A 1 105 ? 2.256 8.371 27.146 1.00 45.62 105 LEU A O 1
ATOM 827 N N . CYS A 1 106 ? 3.082 7.276 25.388 1.00 41.50 106 CYS A N 1
ATOM 828 C CA . CYS A 1 106 ? 2.299 6.053 25.593 1.00 41.50 106 CYS A CA 1
ATOM 829 C C . CYS A 1 106 ? 3.060 4.949 26.355 1.00 41.50 106 CYS A C 1
ATOM 831 O O . CYS A 1 106 ? 2.413 4.042 26.877 1.00 41.50 106 CYS A O 1
ATOM 833 N N . THR A 1 107 ? 4.397 5.004 26.420 1.00 47.38 107 THR A N 1
ATOM 834 C CA . THR A 1 107 ? 5.243 4.028 27.136 1.00 47.38 107 THR A CA 1
ATOM 835 C C . THR A 1 107 ? 5.856 4.551 28.443 1.00 47.38 107 THR A C 1
ATOM 837 O O . THR A 1 107 ? 6.171 3.730 29.297 1.00 47.38 107 THR A O 1
ATOM 840 N N . LEU A 1 108 ? 5.962 5.871 28.675 1.00 41.84 108 LEU A N 1
ATOM 841 C CA . LEU A 1 108 ? 6.538 6.444 29.915 1.00 41.84 108 LEU A CA 1
ATOM 842 C C . LEU A 1 108 ? 5.611 6.489 31.145 1.00 41.84 108 LEU A C 1
ATOM 844 O O . LEU A 1 108 ? 5.988 7.057 32.160 1.00 41.84 108 LEU A O 1
ATOM 848 N N . THR A 1 109 ? 4.426 5.877 31.110 1.00 39.62 109 THR A N 1
ATOM 849 C CA . THR A 1 109 ? 3.594 5.673 32.321 1.00 39.62 109 THR A CA 1
ATOM 850 C C . THR A 1 109 ? 3.730 4.262 32.905 1.00 39.62 109 THR A C 1
ATOM 852 O O . THR A 1 109 ? 2.821 3.758 33.557 1.00 39.62 109 THR A O 1
ATOM 855 N N . LEU A 1 110 ? 4.877 3.618 32.669 1.00 47.28 110 LEU A N 1
ATOM 856 C CA . LEU A 1 110 ? 5.301 2.385 33.334 1.00 47.28 110 LEU A CA 1
ATOM 857 C C . LEU A 1 110 ? 6.766 2.501 33.793 1.00 47.28 110 LEU A C 1
ATOM 859 O O . LEU A 1 110 ? 7.624 1.780 33.292 1.00 47.28 110 LEU A O 1
ATOM 863 N N . VAL A 1 111 ? 7.031 3.431 34.715 1.00 39.19 111 VAL A N 1
ATOM 864 C CA . VAL A 1 111 ? 7.696 3.182 36.014 1.00 39.19 111 VAL A CA 1
ATOM 865 C C . VAL A 1 111 ? 7.044 4.115 37.028 1.00 39.19 111 VAL A C 1
ATOM 867 O O . VAL A 1 111 ? 6.892 5.309 36.687 1.00 39.19 111 VAL A O 1
#

InterPro domains:
  IPR002893 Zinc finger, MYND-type [PF01753] (59-87)
  IPR044238 Histone-lysine N-methyltransferase ASHR2-like [PTHR47420] (7-92)
  IPR046341 SET domain superfamily [SSF82199] (10-91)

Solvent-accessible surface area (backbone atoms only — not comparable to full-atom values): 7334 Å² total; per-residue (Å²): 114,66,67,60,54,54,64,27,49,81,55,41,31,42,83,47,72,44,89,100,70,42,80,43,82,42,69,75,60,92,82,60,96,89,64,84,77,78,86,79,81,72,93,74,81,78,77,87,85,86,47,94,87,68,72,69,63,42,18,63,70,78,62,46,68,61,71,68,43,61,41,87,82,66,66,79,49,35,22,55,43,70,68,47,50,53,57,63,72,66,55,91,65,84,52,59,81,64,40,46,75,62,37,55,74,58,58,66,84,74,121

Secondary structure (DSSP, 8-state):
-HHHHHHHHTTTEEEEEETTTEEEEEESS---TT--------SS-------TT------TTT---SS-EE-TTTSS-EESSHHHHHHHHS-SS--HHHHHHHHHHHHTT--

Sequence (111 aa):
MEDLHSALEDRSLAVSTVPQKGRSLFTTRDFYPGEVILTQEPYVSVPNNNSSVSAQKRCDRCFTTTNLSKCSRCQTVWYCGTACQVLSSSSPFPFPLFRLIREVLCTLTLV

Foldseek 3Di:
DVVVQVVQVVLQWHWDQDPPPGIDIDGNDDDDPPDDSDDDDDPDDADDCDDPPDNQAAARAPRDSPCWDADPQQRPHIHNDPVSVVVVVPDPDPPPPVCVVRVVSRPVVPD

Mean predicted aligned error: 11.24 Å